Protein AF-A0A7V9JXU5-F1 (afdb_monomer_lite)

Radius of gyration: 14.88 Å; chains: 1; bounding box: 32×37×41 Å

pLDDT: mean 77.67, std 14.71, range [37.84, 90.69]

Secondary structure (DSSP, 8-state):
-----EEE-SS-HHHHHHHHHHHHHHHHHTT-----EEEET--HHHHHHHHHHHHTTT--EEEEE--SSSHHHHHTT--HHHH-TTSHHHHHHHHHHHHHHHHHHHHH--

Foldseek 3Di:
DPEDDEAADDDPRPVRLVVSVVVLVVCVVVVNPDYAAEAEQDDPVCVVVVQVSQVVVVHGHQFYAHPFQVVPCVVVVHDCCVPVVPDSNNVRVVSVVVVVVVVVVVVPDD

Structure (mmCIF, N/CA/C/O backbone):
data_AF-A0A7V9JXU5-F1
#
_entry.id   AF-A0A7V9JXU5-F1
#
loop_
_atom_site.group_PDB
_atom_site.id
_atom_site.type_symbol
_atom_site.label_atom_id
_atom_site.label_alt_id
_atom_site.label_comp_id
_atom_site.label_asym_id
_atom_site.label_entity_id
_atom_site.label_seq_id
_atom_site.pdbx_PDB_ins_code
_atom_site.Cartn_x
_atom_site.Cartn_y
_atom_site.Cartn_z
_atom_site.occupancy
_atom_site.B_iso_or_equiv
_atom_site.auth_seq_id
_atom_site.auth_comp_id
_atom_site.auth_asym_id
_atom_site.auth_atom_id
_atom_site.pdbx_PDB_model_num
ATOM 1 N N . MET A 1 1 ? -7.277 -12.207 5.967 1.00 43.88 1 MET A N 1
ATOM 2 C CA . MET A 1 1 ? -7.123 -10.722 5.929 1.00 43.88 1 MET A CA 1
ATOM 3 C C . MET A 1 1 ? -7.944 -10.131 4.765 1.00 43.88 1 MET A C 1
ATOM 5 O O . MET A 1 1 ? -8.043 -10.799 3.746 1.00 43.88 1 MET A O 1
ATOM 9 N N . ARG A 1 2 ? -8.556 -8.933 4.855 1.00 39.19 2 ARG A N 1
ATOM 10 C CA . ARG A 1 2 ? -9.057 -8.198 3.662 1.00 39.19 2 ARG A CA 1
ATOM 11 C C . ARG A 1 2 ? -8.106 -7.032 3.394 1.00 39.19 2 ARG A C 1
ATOM 13 O O . ARG A 1 2 ? -8.340 -5.922 3.853 1.00 39.19 2 ARG A O 1
ATOM 20 N N . VAL A 1 3 ? -7.000 -7.318 2.709 1.00 37.84 3 VAL A N 1
ATOM 21 C CA . VAL A 1 3 ? -6.004 -6.303 2.341 1.00 37.84 3 VAL A CA 1
ATOM 22 C C . VAL A 1 3 ? -6.570 -5.430 1.237 1.00 37.84 3 VAL A C 1
ATOM 24 O O . VAL A 1 3 ? -7.037 -5.936 0.218 1.00 37.84 3 VAL A O 1
ATOM 27 N N . GLY A 1 4 ? -6.463 -4.118 1.394 1.00 38.88 4 GLY A N 1
ATOM 28 C CA . GLY A 1 4 ? -6.616 -3.239 0.251 1.00 38.88 4 GLY A CA 1
ATOM 29 C C . GLY A 1 4 ? -6.428 -1.783 0.597 1.00 38.88 4 GLY A C 1
ATOM 30 O O . GLY A 1 4 ? -7.418 -1.128 0.892 1.00 38.88 4 GLY A O 1
ATOM 31 N N . ILE A 1 5 ? -5.200 -1.265 0.464 1.00 53.28 5 ILE A N 1
ATOM 32 C CA . ILE A 1 5 ? -4.977 0.142 0.105 1.00 53.28 5 ILE A CA 1
ATOM 33 C C . ILE A 1 5 ? -3.753 0.267 -0.815 1.00 53.28 5 ILE A C 1
ATOM 35 O O . ILE A 1 5 ? -2.652 -0.150 -0.464 1.00 53.28 5 ILE A O 1
ATOM 39 N N . SER A 1 6 ? -3.969 0.879 -1.986 1.00 46.75 6 SER A N 1
ATOM 40 C CA . SER A 1 6 ? -2.956 1.190 -3.002 1.00 46.75 6 SER A CA 1
ATOM 41 C C . SER A 1 6 ? -2.750 2.703 -3.103 1.00 46.75 6 SER A C 1
ATOM 43 O O . SER A 1 6 ? -3.705 3.440 -3.355 1.00 46.75 6 SER A O 1
ATOM 45 N N . GLY A 1 7 ? -1.511 3.173 -2.947 1.00 41.31 7 GLY A N 1
ATOM 46 C CA . GLY A 1 7 ? -1.105 4.535 -3.308 1.00 41.31 7 GLY A CA 1
ATOM 47 C C . GLY A 1 7 ? -0.028 4.485 -4.385 1.00 41.31 7 GLY A C 1
ATOM 48 O O . GLY A 1 7 ? 0.976 3.836 -4.150 1.00 41.31 7 GLY A O 1
ATOM 49 N N . LYS A 1 8 ? -0.243 5.123 -5.548 1.00 45.88 8 LYS A N 1
ATOM 50 C CA . LYS A 1 8 ? 0.727 5.225 -6.659 1.00 45.88 8 LYS A CA 1
ATOM 51 C C . LYS A 1 8 ? 1.675 6.416 -6.436 1.00 45.88 8 LYS A C 1
ATOM 53 O O . LYS A 1 8 ? 1.210 7.554 -6.447 1.00 45.88 8 LYS A O 1
ATOM 58 N N . GLY A 1 9 ? 2.976 6.188 -6.273 1.00 42.59 9 GLY A N 1
ATOM 59 C CA . GLY A 1 9 ? 3.988 7.248 -6.284 1.00 42.59 9 GLY A CA 1
ATOM 60 C C . GLY A 1 9 ? 4.176 7.834 -7.690 1.00 42.59 9 GLY A C 1
ATOM 61 O O . GLY A 1 9 ? 4.175 7.141 -8.702 1.00 42.59 9 GLY A O 1
ATOM 62 N N . GLY A 1 10 ? 4.202 9.159 -7.782 1.00 45.53 10 GLY A N 1
ATOM 63 C CA . GLY A 1 10 ? 4.210 9.917 -9.035 1.00 45.53 10 GLY A CA 1
ATOM 64 C C . GLY A 1 10 ? 3.604 11.305 -8.833 1.00 45.53 10 GLY A C 1
ATOM 65 O O . GLY A 1 10 ? 2.975 11.552 -7.806 1.00 45.53 10 GLY A O 1
ATOM 66 N N . VAL A 1 11 ? 3.837 12.225 -9.776 1.00 46.53 11 VAL A N 1
ATOM 67 C CA . VAL A 1 11 ? 3.560 13.681 -9.728 1.00 46.53 11 VAL A CA 1
ATOM 68 C C . VAL A 1 11 ? 2.079 13.998 -9.399 1.00 46.53 11 VAL A C 1
ATOM 70 O O . VAL A 1 11 ? 1.272 14.285 -10.272 1.00 46.53 11 VAL A O 1
ATOM 73 N N . GLY A 1 12 ? 1.698 13.871 -8.124 1.00 49.03 12 GLY A N 1
ATOM 74 C CA . GLY A 1 12 ? 0.312 13.945 -7.628 1.00 49.03 12 GLY A CA 1
ATOM 75 C C . GLY A 1 12 ? 0.163 13.580 -6.139 1.00 49.03 12 GLY A C 1
ATOM 76 O O . GLY A 1 12 ? -0.921 13.201 -5.691 1.00 49.03 12 GLY A O 1
ATOM 77 N N . LYS A 1 13 ? 1.258 13.680 -5.367 1.00 54.62 13 LYS A N 1
ATOM 78 C CA . LYS A 1 13 ? 1.464 13.059 -4.040 1.00 54.62 13 LYS A CA 1
ATOM 79 C C . LYS A 1 13 ? 0.395 13.380 -2.974 1.00 54.62 13 LYS A C 1
ATOM 81 O O . LYS A 1 13 ? 0.239 12.622 -2.023 1.00 54.62 13 LYS A O 1
ATOM 86 N N . THR A 1 14 ? -0.346 14.484 -3.098 1.00 55.91 14 THR A N 1
ATOM 87 C CA . THR A 1 14 ? -1.373 14.903 -2.118 1.00 55.91 14 THR A CA 1
ATOM 88 C C . THR A 1 14 ? -2.758 14.327 -2.423 1.00 55.91 14 THR A C 1
ATOM 90 O O . THR A 1 14 ? -3.450 13.877 -1.514 1.00 55.91 14 THR A O 1
ATOM 93 N N . THR A 1 15 ? -3.155 14.264 -3.696 1.00 62.94 15 THR A N 1
ATOM 94 C CA . THR A 1 15 ? -4.488 13.782 -4.105 1.00 62.94 15 THR A CA 1
ATOM 95 C C . THR A 1 15 ? -4.672 12.287 -3.835 1.00 62.94 15 THR A C 1
ATOM 97 O O . THR A 1 15 ? -5.769 11.834 -3.520 1.00 62.94 15 THR A O 1
ATOM 100 N N . ILE A 1 16 ? -3.591 11.514 -3.912 1.00 69.44 16 ILE A N 1
ATOM 101 C CA . ILE A 1 16 ? -3.630 10.053 -3.768 1.00 69.44 16 ILE A CA 1
ATOM 102 C C . ILE A 1 16 ? -3.742 9.636 -2.297 1.00 69.44 16 ILE A C 1
ATOM 104 O O . ILE A 1 16 ? -4.503 8.724 -1.979 1.00 69.44 16 ILE A O 1
ATOM 108 N N . LEU A 1 17 ? -3.076 10.350 -1.383 1.00 75.62 17 LEU A N 1
ATOM 109 C CA . LEU A 1 17 ? -3.245 10.124 0.055 1.00 75.62 17 LEU A CA 1
ATOM 110 C C . LEU A 1 17 ? -4.672 10.442 0.520 1.00 75.62 17 LEU A C 1
ATOM 112 O O . LEU A 1 17 ? -5.192 9.752 1.387 1.00 75.62 17 LEU A O 1
ATOM 116 N N . LEU A 1 18 ? -5.354 11.408 -0.107 1.00 79.94 18 LEU A N 1
ATOM 117 C CA . LEU A 1 18 ? -6.773 11.673 0.162 1.00 79.94 18 LEU A CA 1
ATOM 118 C C . LEU A 1 18 ? -7.680 10.508 -0.267 1.00 79.94 18 LEU A C 1
ATOM 120 O O . LEU A 1 18 ? -8.662 10.211 0.409 1.00 79.94 18 LEU A O 1
ATOM 124 N N . ALA A 1 19 ? -7.371 9.838 -1.381 1.00 81.50 19 ALA A N 1
ATOM 125 C CA . ALA A 1 19 ? -8.118 8.658 -1.817 1.00 81.50 19 ALA A CA 1
ATOM 126 C C . ALA A 1 19 ? -7.884 7.462 -0.879 1.00 81.50 19 ALA A C 1
ATOM 128 O O . ALA A 1 19 ? -8.838 6.783 -0.490 1.00 81.50 19 ALA A O 1
ATOM 129 N N . ALA A 1 20 ? -6.630 7.248 -0.473 1.00 81.94 20 ALA A N 1
ATOM 130 C CA . ALA A 1 20 ? -6.261 6.244 0.520 1.00 81.94 20 ALA A CA 1
ATOM 131 C C . ALA A 1 20 ? -6.957 6.504 1.870 1.00 81.94 20 ALA A C 1
ATOM 133 O O . ALA A 1 20 ? -7.497 5.577 2.469 1.00 81.94 20 ALA A O 1
ATOM 134 N N . ASP A 1 21 ? -7.027 7.767 2.302 1.00 86.31 21 ASP A N 1
ATOM 135 C CA . ASP A 1 21 ? -7.712 8.191 3.528 1.00 86.31 21 ASP A CA 1
ATOM 136 C C . ASP A 1 21 ? -9.220 7.920 3.481 1.00 86.31 21 ASP A C 1
ATOM 138 O O . ASP A 1 21 ? -9.771 7.297 4.386 1.00 86.31 21 ASP A O 1
ATOM 142 N N . ARG A 1 22 ? -9.894 8.312 2.393 1.00 87.31 22 ARG A N 1
ATOM 143 C CA . ARG A 1 22 ? -11.332 8.045 2.217 1.00 87.31 22 ARG A CA 1
ATOM 144 C C . ARG A 1 22 ? -11.643 6.551 2.216 1.00 87.31 22 ARG A C 1
ATOM 146 O O . ARG A 1 22 ? -12.633 6.136 2.811 1.00 87.31 22 ARG A O 1
ATOM 153 N N . THR A 1 23 ? -10.795 5.757 1.565 1.00 86.88 23 THR A N 1
ATOM 154 C CA . THR A 1 23 ? -10.954 4.298 1.502 1.00 86.88 23 THR A CA 1
ATOM 155 C C . THR A 1 23 ? -10.751 3.663 2.876 1.00 86.88 23 THR A C 1
ATOM 157 O O . THR A 1 23 ? -11.558 2.830 3.279 1.00 86.88 23 THR A O 1
ATOM 160 N N . HIS A 1 24 ? -9.728 4.094 3.624 1.00 87.31 24 HIS A N 1
ATOM 161 C CA . HIS A 1 24 ? -9.506 3.662 5.009 1.00 87.31 24 HIS A CA 1
ATOM 162 C C . HIS A 1 24 ? -10.715 3.980 5.888 1.00 87.31 24 HIS A C 1
ATOM 164 O O . HIS A 1 24 ? -11.229 3.083 6.554 1.00 87.31 24 HIS A O 1
ATOM 170 N N . ARG A 1 25 ? -11.212 5.221 5.846 1.00 88.31 25 ARG A N 1
ATOM 171 C CA . ARG A 1 25 ? -12.369 5.641 6.645 1.00 88.31 25 ARG A CA 1
ATOM 172 C C . ARG A 1 25 ? -13.602 4.798 6.349 1.00 88.31 25 ARG A C 1
ATOM 174 O O . ARG A 1 25 ? -14.210 4.287 7.281 1.00 88.31 25 ARG A O 1
ATOM 181 N N . LEU A 1 26 ? -13.916 4.593 5.069 1.00 88.25 26 LEU A N 1
ATOM 182 C CA . LEU A 1 26 ? -15.040 3.750 4.664 1.00 88.25 26 LEU A CA 1
ATOM 183 C C . LEU A 1 26 ? -14.864 2.305 5.149 1.00 88.25 26 LEU A C 1
ATOM 185 O O . LEU A 1 26 ? -15.806 1.697 5.642 1.00 88.25 26 LEU A O 1
ATOM 189 N N . ALA A 1 27 ? -13.658 1.749 5.037 1.00 86.25 27 ALA A N 1
ATOM 190 C CA . ALA A 1 27 ? -13.374 0.401 5.512 1.00 86.25 27 ALA A CA 1
ATOM 191 C C . ALA A 1 27 ? -13.581 0.279 7.034 1.00 86.25 27 ALA A C 1
ATOM 193 O O . ALA A 1 27 ? -14.209 -0.678 7.486 1.00 86.25 27 ALA A O 1
ATOM 194 N N . VAL A 1 28 ? -13.135 1.269 7.814 1.00 86.44 28 VAL A N 1
ATOM 195 C CA . VAL A 1 28 ? -13.371 1.327 9.266 1.00 86.44 28 VAL A CA 1
ATOM 196 C C . VAL A 1 28 ? -14.861 1.459 9.589 1.00 86.44 28 VAL A C 1
ATOM 198 O O . VAL A 1 28 ? -15.353 0.740 10.455 1.00 86.44 28 VAL A O 1
ATOM 201 N N . GLU A 1 29 ? -15.595 2.318 8.878 1.00 90.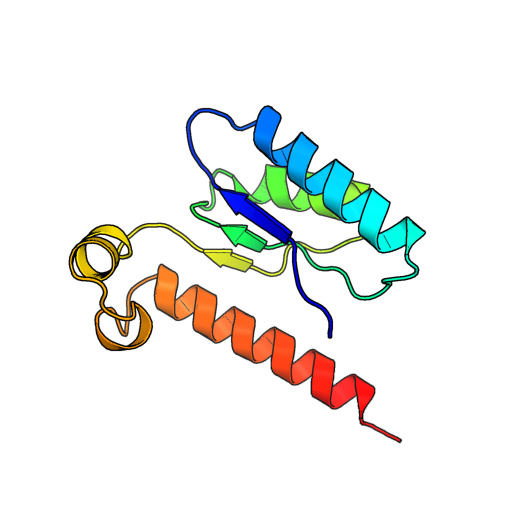06 29 GLU A N 1
ATOM 202 C CA . GLU A 1 29 ? -17.052 2.475 9.027 1.00 90.06 29 GLU A CA 1
ATOM 203 C C . GLU A 1 29 ? -17.809 1.167 8.734 1.00 90.06 29 GLU A C 1
ATOM 205 O O . GLU A 1 29 ? -18.812 0.870 9.378 1.00 90.06 29 GLU A O 1
ATOM 210 N N . LEU A 1 30 ? -17.294 0.343 7.816 1.00 89.12 30 LEU A N 1
ATOM 211 C CA . LEU A 1 30 ? -17.818 -0.988 7.495 1.00 89.12 30 LEU A CA 1
ATOM 212 C C . LEU A 1 30 ? -17.356 -2.091 8.468 1.00 89.12 30 LEU A C 1
ATOM 214 O O . LEU A 1 30 ? -17.657 -3.265 8.248 1.00 89.12 30 LEU A O 1
ATOM 218 N N . GLY A 1 31 ? -16.618 -1.746 9.528 1.00 85.06 31 GLY A N 1
ATOM 219 C CA . GLY A 1 31 ? -16.121 -2.697 10.525 1.00 85.06 31 GLY A CA 1
ATOM 220 C C . GLY A 1 31 ? -14.929 -3.538 10.058 1.00 85.06 31 GLY A C 1
ATOM 221 O O . GLY A 1 31 ? -14.645 -4.581 10.642 1.00 85.06 31 GLY A O 1
ATOM 222 N N . ILE A 1 32 ? -14.220 -3.116 9.007 1.00 83.50 32 ILE A N 1
ATOM 223 C CA . ILE A 1 32 ? -12.991 -3.775 8.559 1.00 83.50 32 ILE A CA 1
ATOM 224 C C . ILE A 1 32 ? -11.847 -3.305 9.458 1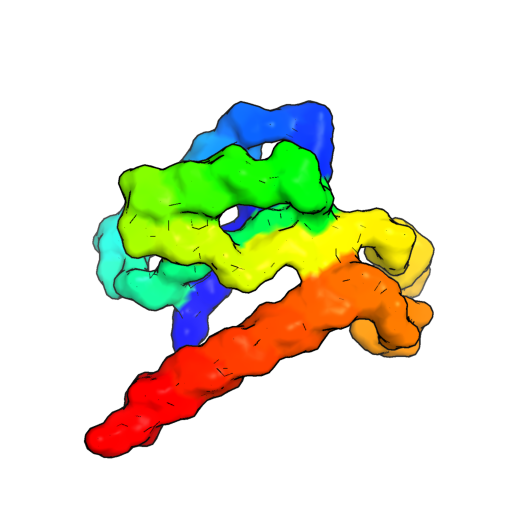.00 83.50 32 ILE A C 1
ATOM 226 O O . ILE A 1 32 ? -11.383 -2.168 9.382 1.00 83.50 32 ILE A O 1
ATOM 230 N N . THR A 1 33 ? -11.393 -4.191 10.338 1.00 74.94 33 THR A N 1
ATOM 231 C CA . THR A 1 33 ? -10.351 -3.888 11.327 1.00 74.94 33 THR A CA 1
ATOM 232 C C . THR A 1 33 ? -8.943 -4.172 10.820 1.00 74.94 33 THR A C 1
ATOM 234 O O . THR A 1 33 ? -8.009 -3.479 11.224 1.00 74.94 33 THR A O 1
ATOM 237 N N . ASP A 1 34 ? -8.802 -5.135 9.908 1.00 77.69 34 ASP A N 1
ATOM 238 C CA . ASP A 1 34 ? -7.521 -5.643 9.407 1.00 77.69 34 ASP A CA 1
ATOM 239 C C . ASP A 1 34 ? -7.095 -4.869 8.152 1.00 77.69 34 ASP A C 1
ATOM 241 O O . ASP A 1 34 ? -7.259 -5.342 7.025 1.00 77.69 34 ASP A O 1
ATOM 245 N N . ILE A 1 35 ? -6.593 -3.648 8.344 1.00 82.94 35 ILE A N 1
ATOM 246 C CA . ILE A 1 35 ? -6.182 -2.749 7.257 1.00 82.94 35 ILE A CA 1
ATOM 247 C C . ILE A 1 35 ? -4.689 -2.469 7.372 1.00 82.94 35 ILE A C 1
ATOM 249 O O . ILE A 1 35 ? -4.221 -2.031 8.422 1.00 82.94 35 ILE A O 1
ATOM 253 N N . ALA A 1 36 ? -3.976 -2.632 6.263 1.00 83.31 36 ALA A N 1
ATOM 254 C CA . ALA A 1 36 ? -2.568 -2.290 6.148 1.00 83.31 36 ALA A CA 1
ATOM 255 C C . ALA A 1 36 ? -2.318 -1.462 4.878 1.00 83.31 36 ALA A C 1
ATOM 257 O O . ALA A 1 36 ? -3.060 -1.584 3.896 1.00 83.31 36 ALA A O 1
ATOM 258 N N . PHE A 1 37 ? -1.300 -0.602 4.905 1.00 86.38 37 PHE A N 1
ATOM 259 C CA . PHE A 1 37 ? -0.948 0.255 3.775 1.00 86.38 37 PHE A CA 1
ATOM 260 C C . PHE A 1 37 ? 0.194 -0.343 2.954 1.00 86.38 37 PHE A C 1
ATOM 262 O O . PHE A 1 37 ? 1.163 -0.872 3.497 1.00 86.38 37 PHE A O 1
ATOM 269 N N . VAL A 1 38 ? 0.095 -0.201 1.631 1.00 88.06 38 VAL A N 1
ATOM 270 C CA . VAL A 1 38 ? 1.146 -0.569 0.676 1.00 88.06 38 VAL A CA 1
ATOM 271 C C . VAL A 1 38 ? 1.493 0.651 -0.173 1.00 88.06 38 VAL A C 1
ATOM 273 O O . VAL A 1 38 ? 0.623 1.252 -0.813 1.00 88.06 38 VAL A O 1
ATOM 276 N N . GLY A 1 39 ? 2.772 1.025 -0.185 1.00 87.38 39 GLY A N 1
ATOM 277 C CA . GLY A 1 39 ? 3.281 2.100 -1.030 1.00 87.38 39 GLY A CA 1
ATOM 278 C C . GLY A 1 39 ? 3.629 1.563 -2.408 1.00 87.38 39 GLY A C 1
ATOM 279 O O . GLY A 1 39 ? 4.707 1.021 -2.602 1.00 87.38 39 GLY A O 1
ATOM 280 N N . ASN A 1 40 ? 2.725 1.689 -3.370 1.00 86.44 40 ASN A N 1
ATOM 281 C CA . ASN A 1 40 ? 2.950 1.221 -4.733 1.00 86.44 40 ASN A CA 1
ATOM 282 C C . ASN A 1 40 ? 3.624 2.307 -5.584 1.00 86.44 40 ASN A C 1
ATOM 284 O O . ASN A 1 40 ? 3.330 3.494 -5.445 1.00 86.44 40 ASN A O 1
ATOM 288 N N . ARG A 1 41 ? 4.493 1.921 -6.517 1.00 83.56 41 ARG A N 1
ATOM 289 C CA . ARG A 1 41 ? 5.293 2.851 -7.325 1.00 83.56 41 ARG A CA 1
ATOM 290 C C . ARG A 1 41 ? 6.043 3.871 -6.452 1.00 83.56 41 ARG A C 1
ATOM 292 O O . ARG A 1 41 ? 6.100 5.050 -6.778 1.00 83.56 41 ARG A O 1
ATOM 299 N N . ALA A 1 42 ? 6.543 3.433 -5.305 1.00 84.19 42 ALA A N 1
ATOM 300 C CA . ALA A 1 42 ? 7.189 4.289 -4.318 1.00 84.19 42 ALA A CA 1
ATOM 301 C C . ALA A 1 42 ? 8.614 3.804 -4.046 1.00 84.19 42 ALA A C 1
ATOM 303 O O . ALA A 1 42 ? 8.896 2.608 -4.127 1.00 84.19 42 ALA A O 1
ATOM 304 N N . ASP A 1 43 ? 9.492 4.746 -3.720 1.00 83.38 43 ASP A N 1
ATOM 305 C CA . ASP A 1 43 ? 10.883 4.499 -3.351 1.00 83.38 43 ASP A CA 1
ATOM 306 C C . ASP A 1 43 ? 11.158 4.941 -1.904 1.00 83.38 43 ASP A C 1
ATOM 308 O O . ASP A 1 43 ? 10.276 5.452 -1.203 1.00 83.38 43 ASP A O 1
ATOM 312 N N . ASP A 1 44 ? 12.391 4.743 -1.436 1.00 84.81 44 ASP A N 1
ATOM 313 C CA . ASP A 1 44 ? 12.780 5.103 -0.070 1.00 84.81 44 ASP A CA 1
ATOM 314 C C . ASP A 1 44 ? 12.657 6.611 0.226 1.00 84.81 44 ASP A C 1
ATOM 316 O O . ASP A 1 44 ? 12.511 6.994 1.386 1.00 84.81 44 ASP A O 1
ATOM 320 N N . GLY A 1 45 ? 12.635 7.477 -0.794 1.00 85.00 45 GLY A N 1
ATOM 321 C CA . GLY A 1 45 ? 12.371 8.907 -0.633 1.00 85.00 45 GLY A CA 1
ATOM 322 C C . GLY A 1 45 ? 10.926 9.217 -0.221 1.00 85.00 45 GLY A C 1
ATOM 323 O O . GLY A 1 45 ? 10.671 10.234 0.428 1.00 85.00 45 GLY A O 1
ATOM 324 N N . ASP A 1 46 ? 9.976 8.339 -0.550 1.00 84.06 46 ASP A N 1
ATOM 325 C CA . ASP A 1 46 ? 8.570 8.449 -0.145 1.00 84.06 46 ASP A CA 1
ATOM 326 C C . ASP A 1 46 ? 8.261 7.686 1.162 1.00 84.06 46 ASP A C 1
ATOM 328 O O . ASP A 1 46 ? 7.214 7.927 1.775 1.00 84.06 46 ASP A O 1
ATOM 332 N N . ARG A 1 47 ? 9.177 6.822 1.630 1.00 86.50 47 ARG A N 1
ATOM 333 C CA . ARG A 1 47 ? 9.017 5.949 2.809 1.00 86.50 47 ARG A CA 1
ATOM 334 C C . ARG A 1 47 ? 8.514 6.690 4.040 1.00 86.50 47 ARG A C 1
ATOM 336 O O . ARG A 1 47 ? 7.415 6.411 4.507 1.00 86.50 47 ARG A O 1
ATOM 343 N N . GLN A 1 48 ? 9.277 7.672 4.521 1.00 87.00 48 GLN A N 1
ATOM 344 C CA . GLN A 1 48 ? 8.962 8.373 5.770 1.00 87.00 48 GLN A CA 1
ATOM 345 C C . GLN A 1 48 ? 7.580 9.034 5.722 1.00 87.00 48 GLN A C 1
ATOM 347 O O . GLN A 1 48 ? 6.843 9.053 6.705 1.00 87.00 48 GLN A O 1
ATOM 352 N N . ARG A 1 49 ? 7.205 9.581 4.561 1.00 86.06 49 ARG A N 1
ATOM 353 C CA . ARG A 1 49 ? 5.902 10.220 4.368 1.00 86.06 49 ARG A CA 1
ATOM 354 C C . ARG A 1 49 ? 4.766 9.201 4.453 1.00 86.06 49 ARG A C 1
ATOM 356 O O . ARG A 1 49 ? 3.733 9.502 5.046 1.00 86.06 49 ARG A O 1
ATOM 363 N N . LEU A 1 50 ? 4.937 8.035 3.834 1.00 85.88 50 LEU A N 1
ATOM 364 C CA . LEU A 1 50 ? 3.941 6.964 3.833 1.00 85.88 50 LEU A CA 1
ATOM 365 C C . LEU A 1 50 ? 3.828 6.288 5.205 1.00 85.88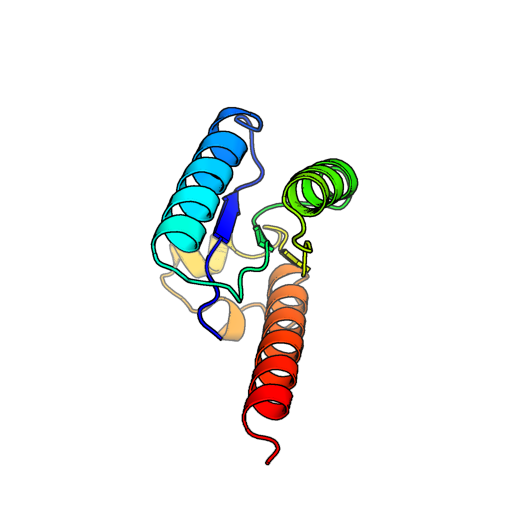 50 LEU A C 1
ATOM 367 O O . LEU A 1 50 ? 2.716 6.002 5.642 1.00 85.88 50 LEU A O 1
ATOM 371 N N . GLU A 1 51 ? 4.950 6.107 5.903 1.00 88.62 51 GLU A N 1
ATOM 372 C CA . GLU A 1 51 ? 4.990 5.617 7.284 1.00 88.62 51 GLU A CA 1
ATOM 373 C C . GLU A 1 51 ? 4.249 6.574 8.223 1.00 88.62 51 GLU A C 1
ATOM 375 O O . GLU A 1 51 ? 3.358 6.140 8.949 1.00 88.62 51 GLU A O 1
ATOM 380 N N . ASN A 1 52 ? 4.521 7.882 8.144 1.00 88.25 52 ASN A N 1
ATOM 381 C CA . ASN A 1 52 ? 3.803 8.886 8.935 1.00 88.25 52 ASN A CA 1
ATOM 382 C C . ASN A 1 52 ? 2.296 8.864 8.638 1.00 88.25 52 ASN A C 1
ATOM 384 O O . ASN A 1 52 ? 1.480 8.859 9.556 1.00 88.25 52 ASN A O 1
ATOM 388 N N . PHE A 1 53 ? 1.920 8.793 7.358 1.00 87.12 53 PHE A N 1
ATOM 389 C CA . PHE A 1 53 ? 0.519 8.739 6.945 1.00 87.12 53 PHE A CA 1
ATOM 390 C C . PHE A 1 53 ? -0.214 7.504 7.496 1.00 87.12 53 PHE A C 1
ATOM 392 O O . PHE A 1 53 ? -1.370 7.610 7.917 1.00 87.12 53 PHE A O 1
ATOM 399 N N . ALA A 1 54 ? 0.437 6.340 7.499 1.00 87.25 54 ALA A N 1
ATOM 400 C CA . ALA A 1 54 ? -0.119 5.120 8.076 1.00 87.25 54 ALA A CA 1
ATOM 401 C C . ALA A 1 54 ? -0.221 5.225 9.608 1.00 87.25 54 ALA A C 1
ATOM 403 O O . ALA A 1 54 ? -1.286 4.952 10.174 1.00 87.25 54 ALA A O 1
ATOM 404 N N . ALA A 1 55 ? 0.842 5.705 10.261 1.00 87.94 55 ALA A N 1
ATOM 405 C CA . ALA A 1 55 ? 0.929 5.840 11.712 1.00 87.94 55 ALA A CA 1
ATOM 406 C C . ALA A 1 55 ? -0.129 6.799 12.281 1.00 87.94 55 ALA A C 1
ATOM 408 O O . ALA A 1 55 ? -0.785 6.471 13.268 1.00 87.94 55 ALA A O 1
ATOM 409 N N . GLU A 1 56 ? -0.383 7.933 11.617 1.00 88.75 56 GLU A N 1
ATOM 410 C CA . GLU A 1 56 ? -1.469 8.871 11.958 1.00 88.75 56 GLU A CA 1
ATOM 411 C C . GLU A 1 56 ? -2.856 8.206 12.001 1.00 88.75 56 GLU A C 1
ATOM 413 O O . GLU A 1 56 ? -3.771 8.701 12.655 1.00 88.75 56 GLU A O 1
ATOM 418 N N . ARG A 1 57 ? -3.023 7.079 11.302 1.00 86.00 57 ARG A N 1
ATOM 419 C CA . ARG A 1 57 ? -4.275 6.315 11.194 1.00 86.00 57 ARG A CA 1
ATOM 420 C C . ARG A 1 57 ? -4.263 5.038 12.032 1.00 86.00 57 ARG A C 1
ATOM 422 O O . ARG A 1 57 ? -5.164 4.209 11.878 1.00 86.00 57 ARG A O 1
ATOM 429 N N . GLY A 1 58 ? -3.246 4.868 12.881 1.00 86.88 58 GLY A N 1
ATOM 430 C CA . GLY A 1 58 ? -3.042 3.677 13.703 1.00 86.88 58 GLY A CA 1
ATOM 431 C C . GLY A 1 58 ? -2.798 2.412 12.881 1.00 86.88 58 GLY A C 1
ATOM 432 O O . GLY A 1 58 ? -3.129 1.320 13.336 1.00 86.88 58 GLY A O 1
ATOM 433 N N . ARG A 1 59 ? -2.300 2.556 11.648 1.00 87.00 59 ARG A N 1
ATOM 434 C CA . ARG A 1 59 ? -1.990 1.449 10.737 1.00 87.00 59 ARG A CA 1
ATOM 435 C C . ARG A 1 59 ? -0.501 1.437 10.423 1.00 87.00 59 ARG A C 1
ATOM 437 O O . ARG A 1 59 ? 0.200 2.420 10.637 1.00 87.00 59 ARG A O 1
ATOM 444 N N . GLU A 1 60 ? -0.040 0.335 9.855 1.00 86.44 60 GLU A N 1
ATOM 445 C CA . GLU A 1 60 ? 1.338 0.190 9.401 1.00 86.44 60 GLU A CA 1
ATOM 446 C C . GLU A 1 60 ? 1.453 0.283 7.876 1.00 86.44 60 GLU A C 1
ATOM 448 O O . GLU A 1 60 ? 0.520 -0.043 7.131 1.00 86.44 60 GLU A O 1
ATOM 453 N N . LEU A 1 61 ? 2.622 0.734 7.424 1.00 87.12 61 LEU A N 1
ATOM 454 C CA . LEU A 1 61 ? 3.075 0.566 6.053 1.00 87.12 61 LEU A CA 1
ATOM 455 C C . LEU A 1 61 ? 3.833 -0.761 5.973 1.00 87.12 61 LEU A C 1
ATOM 457 O O . LEU A 1 61 ? 4.900 -0.894 6.562 1.00 87.12 61 LEU A O 1
ATOM 461 N N . VAL A 1 62 ? 3.294 -1.723 5.230 1.00 89.31 62 VAL A N 1
ATOM 462 C CA . VAL A 1 62 ? 3.853 -3.083 5.163 1.00 89.31 62 VAL A CA 1
ATOM 463 C C . VAL A 1 62 ? 5.031 -3.153 4.204 1.00 89.31 62 VAL A C 1
ATOM 465 O O . VAL A 1 62 ? 6.058 -3.759 4.498 1.00 89.31 62 VAL A O 1
ATOM 468 N N . VAL A 1 63 ? 4.887 -2.544 3.027 1.00 89.62 63 VAL A N 1
ATOM 469 C CA . VAL A 1 63 ? 5.898 -2.636 1.976 1.00 89.62 63 VAL A CA 1
ATOM 470 C C . VAL A 1 63 ? 5.841 -1.438 1.032 1.00 89.62 63 VAL A C 1
ATOM 472 O O . VAL A 1 63 ? 4.786 -0.823 0.838 1.00 89.62 63 VAL A O 1
ATOM 475 N N . LEU A 1 64 ? 6.986 -1.149 0.415 1.00 89.38 64 LEU A N 1
ATOM 476 C CA . LEU A 1 64 ? 7.114 -0.281 -0.749 1.00 89.38 64 LEU A CA 1
ATOM 477 C C . LEU A 1 64 ? 7.407 -1.139 -1.978 1.00 89.38 64 LEU A C 1
ATOM 479 O O . LEU A 1 64 ? 8.338 -1.941 -1.960 1.00 89.38 64 LEU A O 1
ATOM 483 N N . ILE A 1 65 ? 6.620 -0.966 -3.033 1.00 89.00 65 ILE A N 1
ATOM 484 C CA . ILE A 1 65 ? 6.787 -1.657 -4.310 1.00 89.00 65 ILE A CA 1
ATOM 485 C C . ILE A 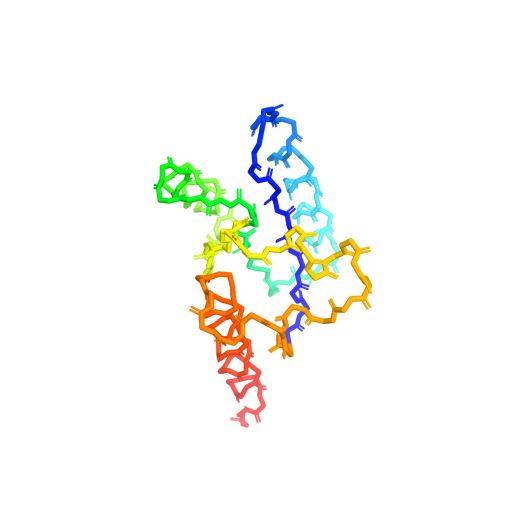1 65 ? 7.245 -0.608 -5.328 1.00 89.00 65 ILE A C 1
ATOM 487 O O . ILE A 1 65 ? 6.447 0.265 -5.675 1.00 89.00 65 ILE A O 1
ATOM 491 N N . PRO A 1 66 ? 8.502 -0.641 -5.796 1.00 86.38 66 PRO A N 1
ATOM 492 C CA . PRO A 1 66 ? 8.969 0.261 -6.844 1.00 86.38 66 PRO A CA 1
ATOM 493 C C . PRO A 1 66 ? 8.404 -0.131 -8.219 1.00 86.38 66 PRO A C 1
ATOM 495 O O . PRO A 1 66 ? 7.779 -1.172 -8.390 1.00 86.38 66 PRO A O 1
ATOM 498 N N . ASP A 1 67 ? 8.616 0.728 -9.214 1.00 83.81 67 ASP A N 1
ATOM 499 C CA . ASP A 1 67 ? 8.129 0.563 -10.597 1.00 83.81 67 ASP A CA 1
ATOM 500 C C . ASP A 1 67 ? 9.285 0.303 -11.577 1.00 83.81 67 ASP A C 1
ATOM 502 O O . ASP A 1 67 ? 9.296 0.781 -12.707 1.00 83.81 67 ASP A O 1
ATOM 506 N N . ASP A 1 68 ? 10.306 -0.422 -11.117 1.00 80.31 68 ASP A N 1
ATOM 507 C CA . ASP A 1 68 ? 11.573 -0.630 -11.824 1.00 80.31 68 ASP A CA 1
ATOM 508 C C . ASP A 1 68 ? 11.454 -1.569 -13.034 1.00 80.31 68 ASP A C 1
ATOM 510 O O . ASP A 1 68 ? 12.151 -1.379 -14.030 1.00 80.31 68 ASP A O 1
ATOM 514 N N . ALA A 1 69 ? 10.556 -2.556 -12.979 1.00 77.12 69 ALA A N 1
ATOM 515 C CA . ALA A 1 69 ? 10.424 -3.581 -14.020 1.00 77.12 69 ALA A CA 1
ATOM 516 C C . ALA A 1 69 ? 8.985 -3.808 -14.515 1.00 77.12 69 ALA A C 1
ATOM 518 O O . ALA A 1 69 ? 8.728 -4.764 -15.243 1.00 77.12 69 ALA A O 1
ATOM 519 N N . VAL A 1 70 ? 8.038 -2.946 -14.137 1.00 74.81 70 VAL A N 1
ATOM 520 C CA . VAL A 1 70 ? 6.600 -3.170 -14.383 1.00 74.81 70 VAL A CA 1
ATOM 521 C C . VAL A 1 70 ? 6.185 -2.822 -15.817 1.00 74.81 70 VAL A C 1
ATOM 523 O O . VAL A 1 70 ? 5.303 -3.468 -16.380 1.00 74.81 70 VAL A O 1
ATOM 526 N N . LEU A 1 71 ? 6.840 -1.837 -16.441 1.00 76.19 71 LEU A N 1
ATOM 527 C CA . LEU A 1 71 ? 6.393 -1.242 -17.706 1.00 76.19 71 LEU A CA 1
ATOM 528 C C . LEU A 1 71 ? 6.371 -2.224 -18.893 1.00 76.19 71 LEU A C 1
ATOM 530 O O . LEU A 1 71 ? 5.417 -2.234 -19.668 1.00 76.19 71 LEU A O 1
ATOM 534 N N . GLU A 1 72 ? 7.420 -3.029 -19.067 1.00 75.88 72 GLU A N 1
ATOM 535 C CA . GLU A 1 72 ? 7.540 -3.946 -20.213 1.00 75.88 72 GLU A CA 1
ATOM 536 C C . GLU A 1 72 ? 6.597 -5.165 -20.124 1.00 75.88 72 GLU A C 1
ATOM 538 O O . GLU A 1 72 ? 5.943 -5.480 -21.123 1.00 75.88 72 GLU A O 1
ATOM 543 N N . PRO A 1 73 ? 6.454 -5.841 -18.966 1.00 75.81 73 PRO A N 1
ATOM 544 C CA . PRO A 1 73 ? 5.441 -6.879 -18.779 1.00 75.81 73 PRO A CA 1
ATOM 545 C C . PRO A 1 73 ? 4.013 -6.361 -18.974 1.00 75.81 73 PRO A C 1
ATOM 547 O O . PRO A 1 73 ? 3.245 -6.994 -19.700 1.00 75.81 73 PRO A O 1
ATOM 550 N N . ASP A 1 74 ? 3.682 -5.191 -18.416 1.00 80.06 74 ASP A N 1
ATOM 551 C CA . ASP A 1 74 ? 2.345 -4.588 -18.519 1.00 80.06 74 ASP A CA 1
ATOM 552 C C . ASP A 1 74 ? 1.963 -4.302 -19.980 1.00 80.06 74 ASP A C 1
ATOM 554 O O . ASP A 1 74 ? 0.915 -4.738 -20.460 1.00 80.06 74 ASP A O 1
ATOM 558 N N . ARG A 1 75 ? 2.879 -3.699 -20.751 1.00 82.38 75 ARG A N 1
ATOM 559 C CA . ARG A 1 75 ? 2.706 -3.461 -22.199 1.00 82.38 75 ARG A CA 1
ATOM 560 C C . ARG A 1 75 ? 2.434 -4.726 -23.003 1.00 82.38 75 ARG A C 1
ATOM 562 O O . ARG A 1 75 ? 1.805 -4.663 -24.057 1.00 82.38 75 ARG A O 1
ATOM 569 N N . ARG A 1 76 ? 2.947 -5.863 -22.542 1.00 85.25 76 ARG A N 1
ATOM 570 C CA . ARG A 1 76 ? 2.818 -7.158 -23.214 1.00 85.25 76 ARG A CA 1
ATOM 571 C C . ARG A 1 76 ? 1.691 -8.013 -22.638 1.00 85.25 76 ARG A C 1
ATOM 573 O O . ARG A 1 76 ? 1.552 -9.154 -23.072 1.00 85.25 76 ARG A O 1
ATOM 580 N N . ALA A 1 77 ? 0.911 -7.477 -21.693 1.00 83.25 77 ALA A N 1
ATOM 581 C CA . ALA A 1 77 ? -0.094 -8.212 -20.929 1.00 83.25 77 ALA A CA 1
ATOM 582 C C . ALA A 1 77 ? 0.471 -9.501 -20.301 1.00 83.25 77 ALA A C 1
ATOM 584 O O . ALA A 1 77 ? -0.180 -10.545 -20.276 1.00 83.25 77 ALA A O 1
ATOM 585 N N . LEU A 1 78 ? 1.720 -9.438 -19.834 1.00 84.00 78 LEU A N 1
ATOM 586 C CA . LEU A 1 78 ? 2.408 -10.544 -19.183 1.00 84.00 78 LEU A CA 1
ATOM 587 C C . LEU A 1 78 ? 2.446 -10.316 -17.676 1.00 84.00 78 LEU A C 1
ATOM 589 O O . LEU A 1 78 ? 2.629 -9.193 -17.208 1.00 84.00 78 LEU A O 1
ATOM 593 N N . CYS A 1 79 ? 2.328 -11.403 -16.917 1.00 82.44 79 CYS A N 1
ATOM 594 C CA . CYS A 1 79 ? 2.491 -11.351 -15.474 1.00 82.44 79 CYS A CA 1
ATOM 595 C C . CYS A 1 79 ? 3.916 -10.903 -15.124 1.00 82.44 79 CYS A C 1
ATOM 597 O O . CYS A 1 79 ? 4.900 -11.477 -15.600 1.00 82.44 79 CYS A O 1
ATOM 599 N N . LEU A 1 80 ? 4.018 -9.883 -14.270 1.00 83.12 80 LEU A N 1
ATOM 600 C CA . LEU A 1 80 ? 5.292 -9.375 -13.770 1.00 83.12 80 LEU A CA 1
ATOM 601 C C . LEU A 1 80 ? 6.075 -10.463 -13.020 1.00 83.12 80 LEU A C 1
ATOM 603 O O . LEU A 1 80 ? 7.286 -10.578 -13.203 1.00 83.12 80 LEU A O 1
ATOM 607 N N . LEU A 1 81 ? 5.370 -11.291 -12.242 1.00 82.88 81 LEU A N 1
ATOM 608 C CA . LEU A 1 81 ? 5.962 -12.377 -11.458 1.00 82.88 81 LEU A CA 1
ATOM 609 C C . LEU A 1 81 ? 6.640 -13.428 -12.344 1.00 82.88 81 LEU A C 1
ATOM 611 O O . LEU A 1 81 ? 7.665 -13.966 -11.958 1.00 82.88 81 LEU A O 1
ATOM 615 N N . ASP A 1 82 ? 6.138 -13.659 -13.560 1.00 82.25 82 ASP A N 1
ATOM 616 C CA . ASP A 1 82 ? 6.707 -14.660 -14.474 1.00 82.25 82 ASP A CA 1
ATOM 617 C C . ASP A 1 82 ? 7.898 -14.125 -15.284 1.00 82.25 82 ASP A C 1
ATOM 619 O O . ASP A 1 82 ? 8.652 -14.893 -15.884 1.00 82.25 82 ASP A O 1
ATOM 623 N N . ARG A 1 83 ? 8.025 -12.798 -15.406 1.00 77.81 83 ARG A N 1
ATOM 624 C CA . ARG A 1 83 ? 8.922 -12.155 -16.384 1.00 77.81 83 ARG A CA 1
ATOM 625 C C . ARG A 1 83 ? 10.011 -11.293 -15.771 1.00 77.81 83 ARG A C 1
ATOM 627 O O . ARG A 1 83 ? 11.002 -11.037 -16.450 1.00 77.81 83 ARG A O 1
ATOM 634 N N . ALA A 1 84 ? 9.845 -10.865 -14.526 1.00 77.75 84 ALA A N 1
ATOM 635 C CA . ALA A 1 84 ? 10.809 -10.043 -13.808 1.00 77.75 84 ALA A CA 1
ATOM 636 C C . ALA A 1 84 ? 11.173 -10.657 -12.448 1.00 77.75 84 ALA A C 1
ATOM 638 O O . ALA A 1 84 ? 11.322 -9.929 -11.464 1.00 77.75 84 ALA A O 1
ATOM 639 N N . THR A 1 85 ? 11.314 -11.989 -12.400 1.00 73.62 85 THR A N 1
ATOM 640 C CA . THR A 1 85 ? 11.814 -12.750 -11.243 1.00 73.62 85 THR A CA 1
ATOM 641 C C . THR A 1 85 ? 13.193 -12.211 -10.848 1.00 73.62 85 THR A C 1
ATOM 643 O O . THR A 1 85 ? 14.182 -12.482 -11.529 1.00 73.62 85 THR A O 1
ATOM 646 N N . GLY A 1 86 ? 13.261 -11.377 -9.811 1.00 79.25 86 GLY A N 1
ATOM 647 C CA . GLY A 1 86 ? 14.491 -10.701 -9.371 1.00 79.25 86 GLY A CA 1
ATOM 648 C C . GLY A 1 86 ? 14.493 -9.175 -9.500 1.00 79.25 86 GLY A C 1
ATOM 649 O O . GLY A 1 86 ? 15.450 -8.537 -9.071 1.00 79.25 86 GLY A O 1
ATOM 650 N N . SER A 1 87 ? 13.436 -8.567 -10.045 1.00 87.62 87 SER A N 1
ATOM 651 C CA . SER A 1 87 ? 13.227 -7.118 -9.911 1.00 87.62 87 SER A CA 1
ATOM 652 C C . SER A 1 87 ? 12.928 -6.731 -8.462 1.00 87.62 87 SER A C 1
ATOM 654 O O . SER A 1 87 ? 12.471 -7.557 -7.658 1.00 87.62 87 SER A O 1
ATOM 656 N N . LEU A 1 88 ? 13.154 -5.460 -8.124 1.00 88.69 88 LEU A N 1
ATOM 657 C CA . LEU A 1 88 ? 12.830 -4.945 -6.796 1.00 88.69 88 LEU A CA 1
ATOM 658 C C . LEU A 1 88 ? 11.318 -4.987 -6.560 1.00 88.69 88 LEU A C 1
ATOM 660 O O . LEU A 1 88 ? 10.887 -5.335 -5.462 1.00 88.69 88 LEU A O 1
ATOM 664 N N . ALA A 1 89 ? 10.518 -4.714 -7.597 1.00 87.12 89 ALA A N 1
ATOM 665 C CA . ALA A 1 89 ? 9.068 -4.854 -7.553 1.00 87.12 89 ALA A CA 1
ATOM 666 C C . ALA A 1 89 ? 8.625 -6.282 -7.198 1.00 87.12 89 ALA A C 1
ATOM 668 O O . ALA A 1 89 ? 7.840 -6.459 -6.269 1.00 87.12 89 ALA A O 1
ATOM 669 N N . VAL A 1 90 ? 9.142 -7.305 -7.893 1.00 89.69 90 VAL A N 1
ATOM 670 C CA . VAL A 1 90 ? 8.783 -8.709 -7.611 1.00 89.69 90 VAL A CA 1
ATOM 671 C C . VAL A 1 90 ? 9.226 -9.117 -6.211 1.00 89.69 90 VAL A C 1
ATOM 673 O O . VAL A 1 90 ? 8.416 -9.647 -5.460 1.00 89.69 90 VAL A O 1
ATOM 676 N N . THR A 1 91 ? 10.448 -8.762 -5.811 1.00 90.31 91 THR A N 1
ATOM 677 C CA . THR A 1 91 ? 10.956 -9.051 -4.459 1.00 90.31 91 THR A CA 1
ATOM 678 C C . THR A 1 91 ? 10.082 -8.412 -3.371 1.00 90.31 91 THR A C 1
ATOM 680 O O . THR A 1 91 ? 9.829 -9.007 -2.325 1.00 90.31 91 THR A O 1
ATOM 683 N N . ALA A 1 92 ? 9.605 -7.184 -3.594 1.00 89.56 92 ALA A N 1
ATOM 684 C CA . ALA A 1 92 ? 8.698 -6.506 -2.674 1.00 89.56 92 ALA A CA 1
ATOM 685 C C . ALA A 1 92 ? 7.313 -7.173 -2.620 1.00 89.56 92 ALA A C 1
ATOM 687 O 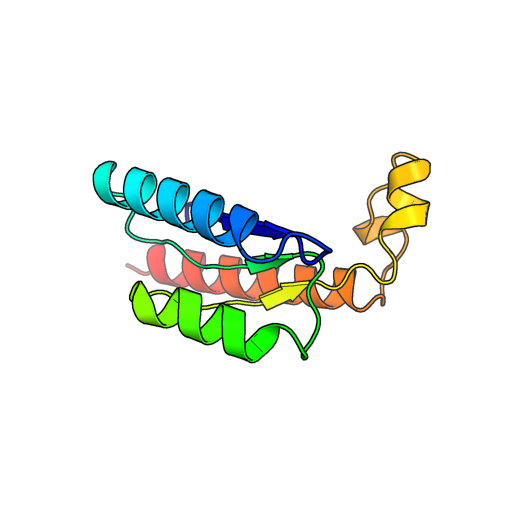O . ALA A 1 92 ? 6.724 -7.274 -1.544 1.00 89.56 92 ALA A O 1
ATOM 688 N N . ILE A 1 93 ? 6.799 -7.649 -3.757 1.00 89.62 93 ILE A N 1
ATOM 689 C CA . ILE A 1 93 ? 5.524 -8.376 -3.828 1.00 89.62 93 ILE A CA 1
ATOM 690 C C . ILE A 1 93 ? 5.622 -9.734 -3.121 1.00 89.62 93 ILE A C 1
ATOM 692 O O . ILE A 1 93 ? 4.704 -10.092 -2.390 1.00 89.62 93 ILE A O 1
ATOM 696 N N . GLU A 1 94 ? 6.726 -10.463 -3.279 1.00 90.69 94 GLU A N 1
ATOM 697 C CA . GLU A 1 94 ? 6.965 -11.730 -2.572 1.00 90.69 94 GLU A CA 1
ATOM 698 C C . GLU A 1 94 ? 6.983 -11.517 -1.053 1.00 90.69 94 GLU A C 1
ATOM 700 O O . GLU A 1 94 ? 6.250 -12.180 -0.327 1.00 90.69 94 GLU A O 1
ATOM 705 N N . ARG A 1 95 ? 7.698 -10.492 -0.569 1.00 89.19 95 ARG A N 1
ATOM 706 C CA . ARG A 1 95 ? 7.680 -10.124 0.859 1.00 89.19 95 ARG A CA 1
ATOM 707 C C . ARG A 1 95 ? 6.287 -9.750 1.359 1.00 89.19 95 ARG A C 1
ATOM 709 O O . ARG A 1 95 ? 5.946 -10.027 2.505 1.00 89.19 95 ARG A O 1
ATOM 716 N N . LEU A 1 96 ? 5.486 -9.086 0.525 1.00 89.00 96 LEU A N 1
ATOM 717 C CA . LEU A 1 96 ? 4.098 -8.780 0.866 1.00 89.00 96 LEU A CA 1
ATOM 718 C C . LEU A 1 96 ? 3.268 -10.059 1.007 1.00 89.00 96 LEU A C 1
ATOM 720 O O . LEU A 1 96 ? 2.447 -10.133 1.918 1.00 89.00 96 LEU A O 1
ATOM 724 N N . ALA A 1 97 ? 3.481 -11.047 0.136 1.00 88.75 97 ALA A N 1
ATOM 725 C CA . ALA A 1 97 ? 2.816 -12.342 0.231 1.00 88.75 97 ALA A CA 1
ATOM 726 C C . ALA A 1 97 ? 3.159 -13.039 1.556 1.00 88.75 97 ALA A C 1
ATOM 728 O O . ALA A 1 97 ? 2.237 -13.422 2.273 1.00 88.75 97 ALA A O 1
ATOM 729 N N . ASP A 1 98 ? 4.440 -13.071 1.942 1.00 89.19 98 ASP A N 1
ATOM 730 C CA . ASP A 1 98 ? 4.885 -13.655 3.217 1.00 89.19 98 ASP A CA 1
ATOM 731 C C . ASP A 1 98 ? 4.184 -13.013 4.426 1.00 89.19 98 ASP A C 1
ATOM 733 O O . ASP A 1 98 ? 3.734 -13.702 5.344 1.00 89.19 98 ASP A O 1
ATOM 737 N N . VAL A 1 99 ? 4.052 -11.680 4.431 1.00 86.00 99 VAL A N 1
ATOM 738 C CA . VAL A 1 99 ? 3.353 -10.956 5.507 1.00 86.00 99 VAL A CA 1
ATOM 739 C C . VAL A 1 99 ? 1.874 -11.334 5.553 1.00 86.00 99 VAL A C 1
ATOM 741 O O . VAL A 1 99 ? 1.331 -11.588 6.628 1.00 86.00 99 VAL A O 1
ATOM 744 N N . VAL A 1 100 ? 1.213 -11.387 4.395 1.00 84.38 100 VAL A N 1
ATOM 745 C CA . VAL A 1 100 ? -0.211 -11.734 4.316 1.00 84.38 100 VAL A CA 1
ATOM 746 C C . VAL A 1 100 ? -0.454 -13.172 4.772 1.00 84.38 100 VAL A C 1
ATOM 748 O O . VAL A 1 100 ? -1.402 -13.410 5.523 1.00 84.38 100 VAL A O 1
ATOM 751 N N . GLU A 1 101 ? 0.404 -14.112 4.376 1.00 84.88 101 GLU A N 1
ATOM 752 C CA . GLU A 1 101 ? 0.337 -15.509 4.812 1.00 84.88 101 GLU A CA 1
ATOM 753 C C . GLU A 1 101 ? 0.557 -15.643 6.323 1.00 84.88 101 GLU A C 1
ATOM 755 O O . GLU A 1 101 ? -0.234 -16.297 7.008 1.00 84.88 101 GLU A O 1
ATOM 760 N N . ALA A 1 102 ? 1.569 -14.968 6.877 1.00 80.94 102 ALA A N 1
ATOM 761 C CA . ALA A 1 102 ? 1.837 -14.974 8.314 1.00 80.94 102 ALA A CA 1
ATOM 762 C C . ALA A 1 102 ? 0.647 -14.437 9.132 1.00 80.94 102 ALA A C 1
ATOM 764 O O . ALA A 1 102 ? 0.284 -15.018 10.159 1.00 80.94 102 ALA A O 1
ATOM 765 N N . CYS A 1 103 ? -0.001 -13.366 8.664 1.00 71.00 103 CYS A N 1
ATOM 766 C CA . CYS A 1 103 ? -1.201 -12.820 9.298 1.00 71.00 103 CYS A CA 1
ATOM 767 C C . CYS A 1 103 ? -2.408 -13.768 9.218 1.00 71.00 103 CYS A C 1
ATOM 769 O O . CYS A 1 103 ? -3.228 -13.799 10.140 1.00 71.00 103 CYS A O 1
ATOM 771 N N . ASP A 1 104 ? -2.555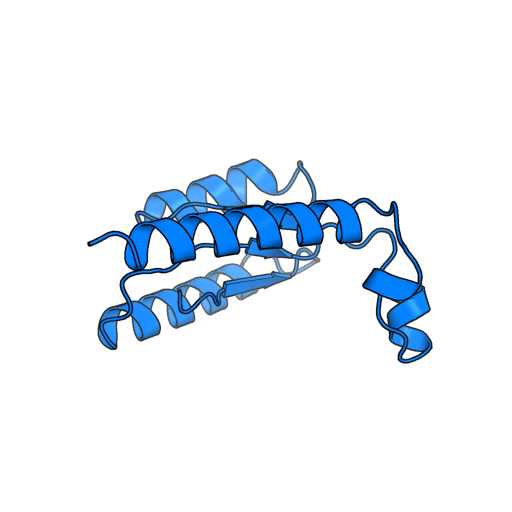 -14.526 8.130 1.00 70.88 104 ASP A N 1
ATOM 772 C CA . ASP A 1 104 ? -3.662 -15.476 7.992 1.00 70.88 104 ASP A CA 1
ATOM 773 C C . ASP A 1 104 ? -3.478 -16.688 8.918 1.00 70.88 104 ASP A C 1
ATOM 775 O O . ASP A 1 104 ? -4.421 -17.082 9.606 1.00 70.88 104 ASP A O 1
ATOM 779 N N . LEU A 1 105 ? -2.241 -17.183 9.056 1.00 61.75 105 LEU A N 1
ATOM 780 C CA . LEU A 1 105 ? -1.891 -18.261 9.988 1.00 61.75 105 LEU A CA 1
ATOM 781 C C . LEU A 1 105 ? -2.203 -17.902 11.450 1.00 61.75 105 LEU A C 1
ATOM 783 O O . LEU A 1 105 ? -2.751 -18.729 12.182 1.00 61.75 105 LEU A O 1
ATOM 787 N N . GLN A 1 106 ? -1.923 -16.661 11.868 1.00 60.88 106 GLN A N 1
ATOM 788 C CA . GLN A 1 106 ? -2.231 -16.160 13.217 1.00 60.88 106 GLN A CA 1
ATOM 789 C C . GLN A 1 106 ? -3.738 -16.079 13.509 1.00 60.88 106 GLN A C 1
ATOM 791 O O . GLN A 1 106 ? -4.141 -16.184 14.664 1.00 60.88 106 GLN A O 1
ATOM 796 N N . ARG A 1 107 ? -4.579 -15.916 12.479 1.00 58.59 107 ARG A N 1
ATOM 797 C CA . ARG A 1 107 ? -6.046 -15.880 12.609 1.00 58.59 107 ARG A CA 1
ATOM 798 C C . ARG A 1 107 ? -6.689 -17.261 12.680 1.00 58.59 107 ARG A C 1
ATOM 800 O O . ARG A 1 107 ? -7.800 -17.378 13.187 1.00 58.59 107 ARG A O 1
ATOM 807 N N . THR A 1 108 ? -6.041 -18.275 12.115 1.00 58.06 108 THR A N 1
ATOM 808 C CA . THR A 1 108 ? -6.518 -19.667 12.126 1.00 58.06 108 THR A CA 1
ATOM 809 C C . THR A 1 108 ? -5.996 -20.485 13.307 1.00 58.06 108 THR A C 1
ATOM 811 O O . THR A 1 108 ? -6.387 -21.642 13.457 1.00 58.06 108 THR A O 1
ATOM 814 N N . ALA A 1 109 ? -5.118 -19.911 14.136 1.00 49.94 109 ALA A N 1
ATOM 815 C CA . ALA A 1 109 ? -4.694 -20.530 15.384 1.00 49.94 109 ALA A CA 1
ATOM 816 C C . ALA A 1 109 ? -5.884 -20.587 16.375 1.00 49.94 109 ALA A C 1
ATOM 818 O O . ALA A 1 109 ? -6.585 -19.582 16.509 1.00 49.94 109 ALA A O 1
ATOM 819 N N . PRO A 1 110 ? -6.150 -21.751 17.002 1.00 48.59 110 PRO A N 1
ATOM 820 C CA . PRO A 1 110 ? -7.308 -21.972 17.873 1.00 48.59 110 PRO A CA 1
ATOM 821 C C . PRO A 1 110 ? -7.264 -21.181 19.185 1.00 48.59 110 PRO A C 1
ATOM 823 O O . PRO A 1 110 ? -6.148 -20.898 19.680 1.00 48.59 110 PRO A O 1
#

Sequence (110 aa):
MRVGISGKGGVGKTTILLAADRTHRLAVELGITDIAFVGNRADDGDRQRLENFAAERGRELVVLIPDDAVLEPDRRALCLLDRATGSLAVTAIERLADVVEACDLQRTAP